Protein AF-A0A916VUZ7-F1 (afdb_monomer_lite)

Radius of gyration: 17.11 Å; chains: 1; bounding box: 42×17×39 Å

pLDDT: mean 77.85, std 14.11, range [38.41, 94.62]

Foldseek 3Di:
DPPDDPVVCVPDVVSVVVVVVVVVVVVVVVVVVVVVQVVCCVVPVDRCDPPNPPVPD

Structure (mmCIF, N/CA/C/O backbone):
data_AF-A0A916VUZ7-F1
#
_entry.id   AF-A0A916VUZ7-F1
#
loop_
_atom_site.group_PDB
_atom_site.id
_atom_site.type_symbol
_atom_site.label_atom_id
_atom_site.label_alt_id
_atom_site.label_comp_id
_atom_site.label_asym_id
_atom_site.label_entity_id
_atom_site.label_seq_id
_atom_site.pdbx_PDB_ins_code
_atom_site.Cartn_x
_atom_site.Cartn_y
_atom_site.Cartn_z
_atom_site.occupancy
_atom_site.B_iso_or_equiv
_atom_site.auth_seq_id
_atom_site.auth_comp_id
_atom_site.auth_asym_id
_atom_site.auth_atom_id
_atom_site.pdbx_PDB_model_num
ATOM 1 N N . MET A 1 1 ? -12.605 -0.545 2.193 1.00 59.09 1 MET A N 1
ATOM 2 C CA . MET A 1 1 ? -12.952 -1.243 3.455 1.00 59.09 1 MET A CA 1
ATOM 3 C C . MET A 1 1 ? -13.526 -2.655 3.227 1.00 59.09 1 MET A C 1
ATOM 5 O O . MET A 1 1 ? -14.358 -3.101 4.003 1.00 59.09 1 MET A O 1
ATOM 9 N N . TYR A 1 2 ? -13.104 -3.407 2.202 1.00 58.69 2 TYR A N 1
ATOM 10 C CA . TYR A 1 2 ? -13.778 -4.673 1.847 1.00 58.69 2 TYR A CA 1
ATOM 11 C C . TYR A 1 2 ? -13.187 -5.937 2.506 1.00 58.69 2 TYR A C 1
ATOM 13 O O . TYR A 1 2 ? -13.671 -7.030 2.245 1.00 58.69 2 TYR A O 1
ATOM 21 N N . SER A 1 3 ? -12.177 -5.811 3.377 1.00 63.84 3 SER A N 1
ATOM 22 C CA . SER A 1 3 ? -11.438 -6.969 3.924 1.00 63.84 3 SER A CA 1
ATOM 23 C C . SER A 1 3 ? -11.397 -7.052 5.455 1.00 63.84 3 SER A C 1
ATOM 25 O O . SER A 1 3 ? -10.667 -7.876 5.993 1.00 63.84 3 SER A O 1
ATOM 27 N N . CYS A 1 4 ? -12.160 -6.224 6.174 1.00 70.62 4 CYS A N 1
ATOM 28 C CA . CYS A 1 4 ? -12.243 -6.301 7.637 1.00 70.62 4 CYS A CA 1
ATOM 29 C C . CYS A 1 4 ? -13.549 -6.960 8.083 1.00 70.62 4 CYS A C 1
ATOM 31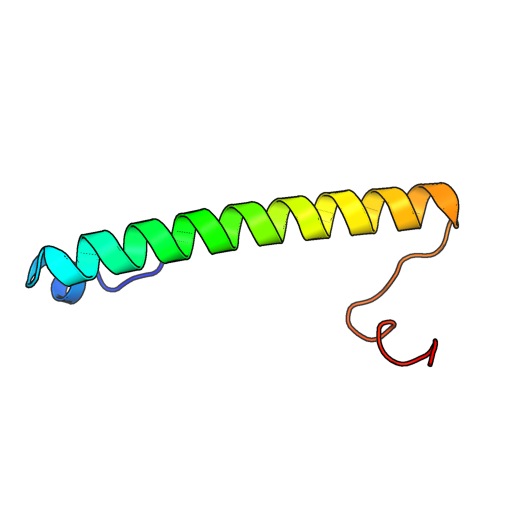 O O . CYS A 1 4 ? -14.589 -6.757 7.458 1.00 70.62 4 CYS A O 1
ATOM 33 N N . GLN A 1 5 ? -13.518 -7.676 9.212 1.00 77.62 5 GLN A N 1
ATOM 34 C CA . GLN A 1 5 ? -14.734 -8.142 9.881 1.00 77.62 5 GLN A CA 1
ATOM 35 C C . GLN A 1 5 ? -15.567 -6.940 10.342 1.00 77.62 5 GLN A C 1
ATOM 37 O O . GLN A 1 5 ? -15.292 -6.325 11.372 1.00 77.62 5 GLN A O 1
AT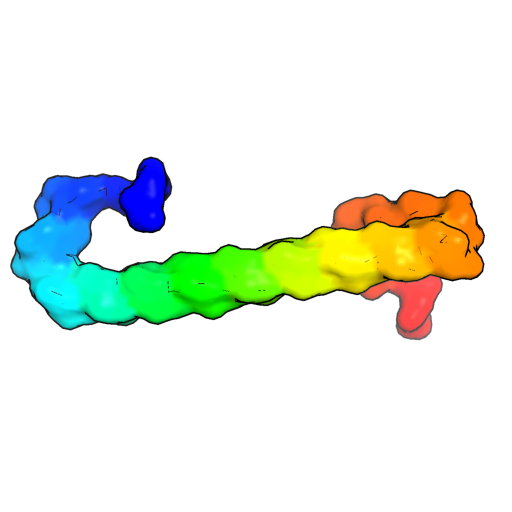OM 42 N N . GLN A 1 6 ? -16.607 -6.622 9.571 1.00 71.69 6 GLN A N 1
ATOM 43 C CA . GLN A 1 6 ? -17.483 -5.467 9.792 1.00 71.69 6 GLN A CA 1
ATOM 44 C C . GLN A 1 6 ? -18.091 -5.455 11.204 1.00 71.69 6 GLN A C 1
ATOM 46 O O . GLN A 1 6 ? -18.170 -4.398 11.820 1.00 71.69 6 GLN A O 1
ATOM 51 N N . VAL A 1 7 ? -18.411 -6.635 11.752 1.00 76.25 7 VAL A N 1
ATOM 52 C CA . VAL A 1 7 ? -18.974 -6.827 13.104 1.00 76.25 7 VAL A CA 1
ATOM 53 C C . VAL A 1 7 ? -18.039 -6.366 14.230 1.00 76.25 7 VAL A C 1
ATOM 55 O O . VAL A 1 7 ? -18.505 -6.007 15.309 1.00 76.25 7 VAL A O 1
ATOM 58 N N . LEU A 1 8 ? -16.721 -6.393 14.020 1.00 70.00 8 LEU A N 1
ATOM 59 C CA . LEU A 1 8 ? -15.741 -5.930 15.010 1.00 70.00 8 LEU A CA 1
ATOM 60 C C . LEU A 1 8 ? -15.416 -4.449 14.818 1.00 70.00 8 LEU A C 1
ATOM 62 O O . LEU A 1 8 ? -15.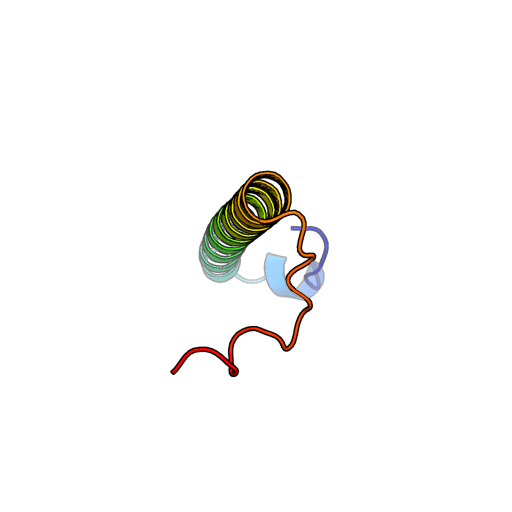263 -3.715 15.790 1.00 70.00 8 LEU A O 1
ATOM 66 N N . VAL A 1 9 ? -15.366 -4.008 13.563 1.00 71.81 9 VAL A N 1
ATOM 67 C CA . VAL A 1 9 ? -15.043 -2.630 13.187 1.00 71.81 9 VAL A CA 1
ATOM 68 C C . VAL A 1 9 ? -16.154 -1.656 13.590 1.00 71.81 9 VAL A C 1
ATOM 70 O O . VAL A 1 9 ? -15.858 -0.554 14.035 1.00 71.81 9 VAL A O 1
ATOM 73 N N . SER A 1 10 ? -17.427 -2.064 13.535 1.00 73.00 10 SER A N 1
ATOM 74 C CA . SER A 1 10 ? -18.561 -1.210 13.922 1.00 73.00 10 SER A CA 1
ATOM 75 C C . SER A 1 10 ? -18.677 -0.947 15.428 1.00 73.00 10 SER A C 1
ATOM 77 O O . SER A 1 10 ? -19.510 -0.143 15.837 1.00 73.00 10 SER A O 1
ATOM 79 N N . LYS A 1 11 ? -17.890 -1.635 16.267 1.00 77.56 11 LYS A N 1
ATOM 80 C CA . LYS A 1 11 ? -17.978 -1.532 17.733 1.00 77.56 11 LYS A CA 1
ATOM 81 C C . LYS A 1 11 ? -17.175 -0.373 18.320 1.00 77.56 11 LYS A C 1
ATOM 83 O O . LYS A 1 11 ? -17.423 -0.015 19.466 1.00 77.56 11 LYS A O 1
ATOM 88 N N . ASN A 1 12 ? -16.223 0.193 17.576 1.00 81.06 12 ASN A N 1
ATOM 89 C CA . ASN A 1 12 ? -15.420 1.318 18.047 1.00 81.06 12 ASN A CA 1
ATOM 90 C C . ASN A 1 12 ? -15.129 2.307 16.896 1.00 81.06 12 ASN A C 1
ATOM 92 O O . ASN A 1 12 ? -14.401 1.948 15.966 1.00 81.06 12 ASN A O 1
ATOM 96 N N . PRO A 1 13 ? -15.661 3.542 16.953 1.00 81.56 13 PRO A N 1
ATOM 97 C CA . PRO A 1 13 ? -15.479 4.539 15.899 1.00 81.56 13 PRO A CA 1
ATOM 98 C C . PRO A 1 13 ? -14.016 4.972 15.707 1.00 81.56 13 PRO A C 1
ATOM 100 O O . PRO A 1 13 ? -13.622 5.270 14.579 1.00 81.56 13 PRO A O 1
ATOM 103 N N . ASP A 1 14 ? -13.181 4.922 16.745 1.00 85.88 14 ASP A N 1
ATOM 104 C CA . ASP A 1 14 ? -11.761 5.284 16.636 1.00 85.88 14 ASP A CA 1
ATOM 105 C C . ASP A 1 14 ? -10.993 4.265 15.784 1.00 85.88 14 ASP A C 1
ATOM 107 O O . ASP A 1 14 ? -10.141 4.616 14.963 1.00 85.88 14 ASP A O 1
ATOM 111 N N . ILE A 1 15 ? -11.356 2.984 15.906 1.00 84.25 15 ILE A N 1
ATOM 112 C CA . ILE A 1 15 ? -10.787 1.904 15.091 1.00 84.25 15 ILE A CA 1
ATOM 113 C C . ILE A 1 15 ? -11.165 2.095 13.616 1.00 84.25 15 ILE A C 1
ATOM 115 O O . ILE A 1 15 ? -10.341 1.844 12.735 1.00 84.25 15 ILE A O 1
ATOM 119 N N . ILE A 1 16 ? -12.377 2.585 13.330 1.00 85.25 16 ILE A N 1
ATOM 120 C CA . ILE A 1 16 ? -12.817 2.893 11.961 1.00 85.25 16 ILE A CA 1
ATOM 121 C C . ILE A 1 16 ? -11.943 3.989 11.351 1.00 85.25 16 ILE A C 1
ATOM 123 O O . ILE A 1 16 ? -11.495 3.840 10.212 1.00 85.25 16 ILE A O 1
ATOM 127 N N . ALA A 1 17 ? -11.675 5.064 12.095 1.00 86.94 17 ALA A N 1
ATOM 128 C CA . ALA A 1 17 ? -10.856 6.175 11.618 1.00 86.94 17 ALA A CA 1
ATOM 129 C C . ALA A 1 17 ? -9.422 5.722 11.294 1.00 86.94 17 ALA A C 1
ATOM 131 O O . ALA A 1 17 ? -8.919 5.983 10.198 1.00 86.94 17 ALA A O 1
ATOM 132 N N . ILE A 1 18 ? -8.798 4.961 12.201 1.00 89.38 18 ILE A N 1
ATOM 133 C CA . ILE A 1 18 ? -7.439 4.430 12.018 1.00 89.38 18 ILE A CA 1
ATOM 134 C C . ILE A 1 18 ? -7.375 3.479 10.818 1.00 89.38 18 ILE A C 1
ATOM 136 O O . ILE A 1 18 ? -6.493 3.610 9.968 1.00 89.38 18 ILE A O 1
ATOM 140 N N . LEU A 1 19 ? -8.317 2.537 10.712 1.00 86.94 19 LEU A N 1
ATOM 141 C CA . LEU A 1 19 ? -8.359 1.592 9.595 1.00 86.94 19 LEU A CA 1
ATOM 142 C C . LEU A 1 19 ? -8.581 2.302 8.262 1.00 86.94 19 LEU A C 1
ATOM 144 O O . LEU A 1 19 ? -7.931 1.962 7.276 1.00 86.94 19 LEU A O 1
ATOM 148 N N . THR A 1 20 ? -9.474 3.290 8.223 1.00 86.81 20 THR A N 1
ATOM 149 C CA . THR A 1 20 ? -9.756 4.060 7.005 1.00 86.81 20 THR A CA 1
ATOM 150 C C . THR A 1 20 ? -8.501 4.770 6.521 1.00 86.81 20 THR A C 1
ATOM 152 O O . THR A 1 20 ? -8.132 4.620 5.355 1.00 86.81 20 THR A O 1
ATOM 155 N N . PHE A 1 21 ? -7.793 5.447 7.427 1.00 91.06 21 PHE A N 1
ATOM 156 C CA . PHE A 1 21 ? -6.519 6.080 7.111 1.00 91.06 21 PHE A CA 1
ATOM 157 C C . PHE A 1 21 ? -5.488 5.062 6.607 1.00 91.06 21 PHE A C 1
ATOM 159 O O . PHE A 1 21 ? -4.892 5.256 5.547 1.00 91.06 21 PHE A O 1
ATOM 166 N N . LEU A 1 22 ? -5.309 3.944 7.317 1.00 91.25 22 LEU A N 1
ATOM 167 C CA . LEU A 1 22 ? -4.333 2.916 6.954 1.00 91.25 22 LEU A CA 1
ATOM 168 C C . LEU A 1 22 ? -4.607 2.327 5.562 1.00 91.25 22 LEU A C 1
ATOM 170 O O . LEU A 1 22 ? -3.683 2.178 4.759 1.00 91.25 22 LEU A O 1
ATOM 174 N N . PHE A 1 23 ? -5.869 2.024 5.251 1.00 88.50 23 PHE A N 1
ATOM 175 C CA . PHE A 1 23 ? -6.254 1.525 3.932 1.00 88.50 23 PHE A CA 1
ATOM 176 C C . PHE A 1 23 ? -6.018 2.552 2.835 1.00 88.50 23 PHE A C 1
ATOM 178 O O . PHE A 1 23 ? -5.547 2.185 1.759 1.00 88.50 23 PHE A O 1
ATOM 185 N N . GLU A 1 24 ? -6.313 3.823 3.091 1.00 92.31 24 GLU A N 1
ATOM 186 C CA . GLU A 1 24 ? -6.080 4.883 2.118 1.00 92.31 24 GLU A CA 1
ATOM 187 C C . GLU A 1 24 ? -4.584 5.028 1.802 1.00 92.31 24 GLU A C 1
ATOM 189 O O . GLU A 1 24 ? -4.198 5.056 0.630 1.00 92.31 24 GLU A O 1
ATOM 194 N N . GLN A 1 25 ? -3.724 5.038 2.826 1.00 94.50 25 GLN A N 1
ATOM 195 C CA . GLN A 1 25 ? -2.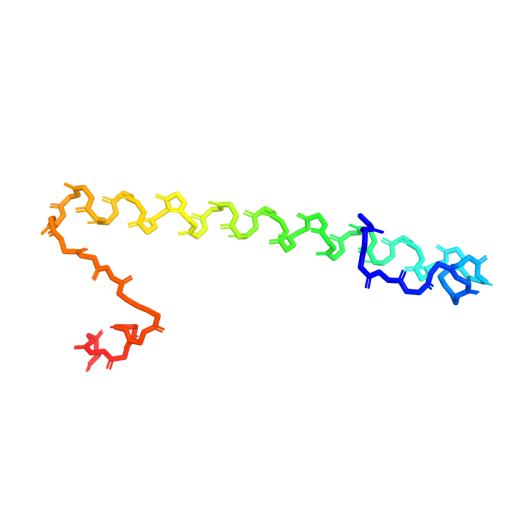272 5.109 2.638 1.00 94.50 25 GLN A CA 1
ATOM 196 C C . GLN A 1 25 ? -1.721 3.865 1.934 1.00 94.50 25 GLN A C 1
ATOM 198 O O . GLN A 1 25 ? -0.929 3.978 0.997 1.00 94.50 25 GLN A O 1
ATOM 203 N N . SER A 1 26 ? -2.177 2.673 2.326 1.00 92.19 26 SER A N 1
ATOM 204 C CA . SER A 1 26 ? -1.770 1.415 1.694 1.00 92.19 26 SER A CA 1
ATOM 205 C C . SER A 1 26 ? -2.168 1.359 0.214 1.00 92.19 26 SER A C 1
ATOM 207 O O . SER A 1 26 ? -1.373 0.939 -0.634 1.00 92.19 26 SER A O 1
ATOM 209 N N . HIS A 1 27 ? -3.367 1.843 -0.126 1.00 91.75 27 HIS A N 1
ATOM 210 C CA . HIS A 1 27 ? -3.836 1.896 -1.508 1.00 91.75 27 HIS A CA 1
ATOM 211 C C . HIS A 1 27 ? -3.014 2.880 -2.350 1.00 91.75 27 HIS A C 1
ATOM 213 O O . HIS A 1 27 ? -2.585 2.535 -3.453 1.00 91.75 27 HIS A O 1
ATOM 219 N N . LYS A 1 28 ? -2.721 4.072 -1.809 1.00 94.44 28 LYS A N 1
ATOM 220 C CA . LYS A 1 28 ? -1.821 5.046 -2.448 1.00 94.44 28 LYS A CA 1
ATOM 221 C C . LYS A 1 28 ? -0.449 4.430 -2.718 1.00 94.44 28 LYS A C 1
ATOM 223 O O . LYS A 1 28 ? 0.016 4.479 -3.854 1.00 94.44 28 LYS A O 1
ATOM 228 N N . LEU A 1 29 ? 0.162 3.792 -1.717 1.00 94.31 29 LEU A N 1
ATOM 229 C CA . LEU A 1 29 ? 1.478 3.162 -1.851 1.00 94.31 29 LEU A CA 1
ATOM 230 C C . LEU A 1 29 ? 1.482 2.043 -2.899 1.00 94.31 29 LEU A C 1
ATOM 232 O O . LEU A 1 29 ? 2.382 1.985 -3.732 1.00 94.31 29 LEU A O 1
ATOM 236 N N . THR A 1 30 ? 0.459 1.187 -2.894 1.00 91.88 30 THR A N 1
ATOM 237 C CA . THR A 1 30 ? 0.326 0.091 -3.865 1.00 91.88 30 THR A CA 1
ATOM 238 C C . THR A 1 30 ? 0.232 0.630 -5.289 1.00 91.88 30 THR A C 1
ATOM 240 O O . THR A 1 30 ? 0.951 0.164 -6.173 1.00 91.88 30 THR A O 1
ATOM 243 N N . ASN A 1 31 ? -0.595 1.654 -5.513 1.00 92.94 31 ASN A N 1
ATOM 244 C CA . ASN A 1 31 ? -0.714 2.285 -6.824 1.00 92.94 31 ASN A CA 1
ATOM 245 C C . ASN A 1 31 ? 0.622 2.891 -7.267 1.00 92.94 31 ASN A C 1
ATOM 247 O O . ASN A 1 31 ? 1.059 2.630 -8.386 1.00 92.94 31 ASN A O 1
ATOM 251 N N . MET A 1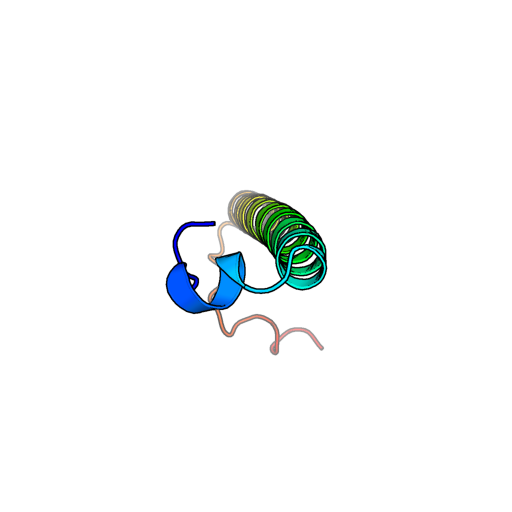 32 ? 1.306 3.631 -6.389 1.00 94.62 32 MET A N 1
ATOM 252 C CA . MET A 1 32 ? 2.617 4.211 -6.700 1.00 94.62 32 MET A CA 1
ATOM 253 C C . MET A 1 32 ? 3.660 3.138 -7.024 1.00 94.62 32 MET A C 1
ATOM 255 O O . MET A 1 32 ? 4.365 3.262 -8.023 1.00 94.62 32 MET A O 1
ATOM 259 N N . GLY A 1 33 ? 3.713 2.049 -6.253 1.00 91.25 33 GLY A N 1
ATOM 260 C CA . GLY A 1 33 ? 4.610 0.922 -6.512 1.00 91.25 33 GLY A CA 1
ATOM 261 C C . GLY A 1 33 ? 4.345 0.248 -7.861 1.00 91.25 33 GLY A C 1
ATOM 262 O O . GLY A 1 33 ? 5.284 -0.033 -8.603 1.00 91.25 33 GLY A O 1
ATOM 263 N N . ILE A 1 34 ? 3.074 0.051 -8.230 1.00 90.69 34 ILE A N 1
ATOM 264 C CA . ILE A 1 34 ? 2.694 -0.500 -9.542 1.00 90.69 34 ILE A CA 1
ATOM 265 C C . ILE A 1 34 ? 3.105 0.447 -10.672 1.00 90.69 34 ILE A C 1
ATOM 267 O O . ILE A 1 34 ? 3.681 0.002 -11.667 1.00 90.69 34 ILE A O 1
ATOM 271 N N . TYR A 1 35 ? 2.821 1.745 -10.540 1.00 92.12 35 TYR A N 1
ATOM 272 C CA . TYR A 1 35 ? 3.209 2.737 -11.544 1.00 92.12 35 TYR A CA 1
ATOM 273 C C . TYR A 1 35 ? 4.724 2.790 -11.720 1.00 92.12 35 TYR A C 1
ATOM 275 O O . TYR A 1 35 ? 5.210 2.762 -12.850 1.00 92.12 35 TYR A O 1
ATOM 283 N N . TYR A 1 36 ? 5.465 2.790 -10.616 1.00 89.56 36 TYR A N 1
ATOM 284 C CA . TYR A 1 36 ? 6.917 2.790 -10.639 1.00 89.56 36 TYR A CA 1
ATOM 285 C C . TYR A 1 36 ? 7.480 1.513 -11.275 1.00 89.56 36 TYR A C 1
ATOM 287 O O . TYR A 1 36 ? 8.305 1.590 -12.183 1.00 89.56 36 TYR A O 1
ATOM 295 N N . GLY A 1 37 ? 6.963 0.338 -10.902 1.00 86.12 37 GLY A N 1
ATOM 296 C CA . GLY A 1 37 ? 7.350 -0.935 -11.513 1.00 86.12 37 GLY A CA 1
ATOM 297 C C . GLY A 1 37 ? 7.095 -0.969 -13.024 1.00 86.12 37 GLY A C 1
ATOM 298 O O . GLY A 1 37 ? 7.940 -1.440 -13.784 1.00 86.12 37 GLY A O 1
ATOM 299 N N . ARG A 1 38 ? 5.977 -0.396 -13.490 1.00 86.94 38 ARG A N 1
ATOM 300 C CA . ARG A 1 38 ? 5.691 -0.239 -14.927 1.00 86.94 38 ARG A CA 1
ATOM 301 C C . ARG A 1 38 ? 6.672 0.711 -15.606 1.00 86.94 38 ARG A C 1
ATOM 303 O O . ARG A 1 38 ? 7.164 0.396 -16.683 1.00 86.94 38 ARG A O 1
ATOM 310 N N . GLN A 1 39 ? 6.986 1.852 -14.994 1.00 88.50 39 GLN A N 1
ATOM 311 C CA . GLN A 1 39 ? 7.974 2.786 -15.542 1.00 88.50 39 GLN A CA 1
ATOM 312 C C . GLN A 1 39 ? 9.357 2.142 -15.666 1.00 88.50 39 GLN A C 1
ATOM 314 O O . GLN A 1 39 ? 10.016 2.312 -16.691 1.00 88.50 39 GLN A O 1
ATOM 319 N N . LEU A 1 40 ? 9.779 1.375 -14.660 1.00 85.31 40 LEU A N 1
ATOM 320 C CA . LEU A 1 40 ? 11.018 0.604 -14.717 1.00 85.31 40 LEU A CA 1
ATOM 321 C C . LEU A 1 40 ? 10.971 -0.449 -15.825 1.00 85.31 40 LEU A C 1
ATOM 323 O O . LEU A 1 40 ? 11.920 -0.542 -16.602 1.00 85.31 40 LEU A 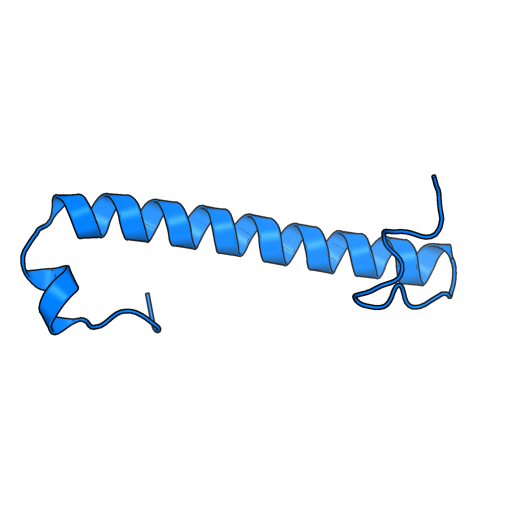O 1
ATOM 327 N N . TYR A 1 41 ? 9.862 -1.183 -15.956 1.00 80.44 41 TYR A N 1
ATOM 328 C CA . TYR A 1 41 ? 9.670 -2.160 -17.028 1.00 80.44 41 TYR A CA 1
ATOM 329 C C . TYR A 1 41 ? 9.809 -1.527 -18.413 1.00 80.44 41 TYR A C 1
ATOM 331 O O . TYR A 1 41 ? 10.599 -2.001 -19.221 1.00 80.44 41 TYR A O 1
ATOM 339 N N . PHE A 1 42 ? 9.107 -0.424 -18.681 1.00 79.88 42 PHE A N 1
ATOM 340 C CA . PHE A 1 42 ? 9.162 0.234 -19.988 1.00 79.88 42 PHE A CA 1
ATOM 341 C C . PHE A 1 42 ? 10.522 0.876 -20.283 1.00 79.88 42 PHE A C 1
ATOM 343 O O . PHE A 1 42 ? 10.929 0.909 -21.437 1.00 79.88 42 PHE A O 1
ATOM 350 N N . LYS A 1 43 ? 11.250 1.357 -19.265 1.00 82.38 43 LYS A N 1
ATOM 351 C CA . LYS A 1 43 ? 12.595 1.931 -19.451 1.00 82.38 43 LYS A CA 1
ATOM 352 C C . LYS A 1 43 ? 13.687 0.881 -19.651 1.00 82.38 43 LYS A C 1
ATOM 354 O O . LYS A 1 43 ? 14.672 1.156 -20.324 1.00 82.38 43 LYS A O 1
ATOM 359 N N . SER A 1 44 ? 13.548 -0.290 -19.034 1.00 80.38 44 SER A N 1
ATOM 360 C CA . SER A 1 44 ? 14.590 -1.328 -19.024 1.00 80.38 44 SER A CA 1
ATOM 361 C C . SER A 1 44 ? 14.269 -2.545 -19.894 1.00 80.38 44 SER A C 1
ATOM 363 O O . SER A 1 44 ? 15.134 -3.399 -20.070 1.00 80.38 44 SER A O 1
ATOM 365 N N . HIS A 1 45 ? 13.031 -2.660 -20.388 1.00 70.56 45 HIS A N 1
ATOM 366 C CA . HIS A 1 45 ? 12.445 -3.869 -20.980 1.00 70.56 45 HIS A CA 1
ATOM 367 C C . HIS A 1 45 ? 12.581 -5.134 -20.107 1.00 70.56 45 HIS A C 1
ATOM 369 O O . HIS A 1 45 ? 12.423 -6.252 -20.598 1.00 70.56 45 HIS A O 1
ATOM 375 N N . LYS A 1 46 ? 12.854 -4.983 -18.803 1.00 64.94 46 LYS A N 1
ATOM 376 C CA . LYS A 1 46 ? 13.009 -6.089 -17.851 1.00 64.94 46 LYS A CA 1
ATOM 377 C C . LYS A 1 46 ? 11.883 -6.073 -16.832 1.00 64.94 46 LYS A C 1
ATOM 379 O O . LYS A 1 46 ? 11.663 -5.080 -16.135 1.00 64.94 46 LYS A O 1
ATOM 384 N N . THR A 1 47 ? 11.167 -7.187 -16.721 1.00 61.72 47 THR A N 1
ATOM 385 C CA . THR A 1 47 ? 10.151 -7.376 -15.680 1.00 61.72 47 THR A CA 1
ATOM 386 C C . THR A 1 47 ? 10.859 -7.531 -14.347 1.00 61.72 47 THR A C 1
ATOM 388 O O . THR A 1 47 ? 11.566 -8.511 -14.150 1.00 61.72 47 THR A O 1
ATOM 391 N N . HIS A 1 48 ? 10.690 -6.563 -13.447 1.00 62.62 48 HIS A N 1
ATOM 392 C CA . HIS A 1 48 ? 11.210 -6.671 -12.088 1.00 62.62 48 HIS A CA 1
ATOM 393 C C . HIS A 1 48 ? 10.245 -7.581 -11.319 1.00 62.62 48 HIS A C 1
ATOM 395 O O . HIS A 1 48 ? 9.102 -7.205 -11.046 1.00 62.62 48 HIS A O 1
ATOM 401 N N . GLY A 1 49 ? 10.661 -8.822 -11.075 1.00 64.00 49 GLY A N 1
ATOM 402 C CA . GLY A 1 49 ? 9.888 -9.802 -10.322 1.00 64.00 49 GLY A CA 1
ATOM 403 C C . GLY A 1 49 ? 9.870 -9.475 -8.829 1.00 64.00 49 GLY A C 1
ATOM 404 O O . GLY A 1 49 ? 10.683 -8.696 -8.333 1.00 64.00 49 GLY A O 1
ATOM 405 N N . LYS A 1 50 ? 8.970 -10.122 -8.073 1.00 59.34 50 LYS A N 1
ATOM 406 C CA . LYS A 1 50 ? 8.806 -9.912 -6.617 1.00 59.34 50 LYS A CA 1
ATOM 407 C C . LYS A 1 50 ? 10.092 -10.112 -5.786 1.00 59.34 50 LYS A C 1
ATOM 409 O O . LYS A 1 50 ? 10.119 -9.697 -4.635 1.00 59.34 50 LYS A O 1
ATOM 414 N N . PHE A 1 51 ? 11.128 -10.729 -6.356 1.00 64.88 51 PHE A N 1
ATOM 415 C CA . PHE A 1 51 ? 12.385 -11.085 -5.690 1.00 64.88 51 PHE A CA 1
ATOM 416 C C . PHE A 1 51 ? 13.625 -10.370 -6.256 1.00 64.88 51 PHE A C 1
ATOM 418 O O . PHE A 1 51 ? 14.730 -10.619 -5.784 1.00 64.88 51 PHE A O 1
ATOM 425 N N . ASP A 1 52 ? 13.475 -9.468 -7.231 1.00 60.84 52 ASP A N 1
ATOM 426 C CA . ASP A 1 52 ? 14.632 -8.796 -7.848 1.00 60.84 52 ASP A CA 1
ATOM 427 C C . ASP A 1 52 ? 15.186 -7.631 -7.009 1.00 60.84 52 ASP A C 1
ATOM 429 O O . ASP A 1 52 ? 16.285 -7.146 -7.269 1.00 60.84 52 ASP A O 1
ATOM 433 N N . ALA A 1 53 ? 14.481 -7.226 -5.947 1.00 58.69 53 ALA A N 1
ATOM 434 C CA . ALA A 1 53 ? 14.869 -6.120 -5.066 1.00 58.69 53 ALA A CA 1
ATOM 435 C C . ALA A 1 53 ? 16.125 -6.382 -4.199 1.00 58.69 53 ALA A C 1
ATOM 437 O O . ALA A 1 53 ? 16.524 -5.505 -3.441 1.00 58.69 53 ALA A O 1
ATOM 438 N N . GLY A 1 54 ? 16.744 -7.567 -4.290 1.00 54.53 54 GLY A N 1
ATOM 439 C CA . GLY A 1 54 ? 17.945 -7.940 -3.527 1.00 54.53 54 GLY A CA 1
ATOM 440 C C . GLY A 1 54 ? 19.223 -8.123 -4.352 1.00 54.53 54 GLY A C 1
ATOM 441 O O . GLY A 1 54 ? 20.236 -8.517 -3.788 1.00 54.53 54 GLY A O 1
ATOM 442 N N . LYS A 1 55 ? 19.197 -7.897 -5.674 1.00 49.50 55 LYS A N 1
ATOM 443 C CA . LYS A 1 55 ? 20.347 -8.172 -6.567 1.00 49.50 55 LYS A CA 1
ATOM 444 C C . LYS A 1 55 ? 21.160 -6.944 -6.983 1.00 49.50 55 LYS A C 1
ATOM 446 O O . LYS A 1 55 ? 22.099 -7.081 -7.762 1.00 49.50 55 LYS A O 1
ATOM 451 N N . SER A 1 56 ? 20.813 -5.765 -6.480 1.00 45.62 56 SER A N 1
ATOM 452 C CA . SER A 1 56 ? 21.537 -4.520 -6.744 1.00 45.62 56 SER A CA 1
ATOM 453 C C . SER A 1 56 ? 21.830 -3.775 -5.440 1.00 45.62 56 SER A C 1
ATOM 455 O O . SER A 1 56 ? 21.341 -2.665 -5.235 1.00 45.62 56 SER A O 1
ATOM 457 N N . LEU A 1 57 ? 22.584 -4.428 -4.556 1.00 38.41 57 LEU A N 1
ATOM 458 C CA . LEU A 1 57 ? 23.398 -3.816 -3.508 1.00 38.41 57 LEU A CA 1
ATOM 459 C C . LEU A 1 57 ? 24.767 -4.495 -3.536 1.00 38.41 57 LEU A C 1
ATOM 461 O O . LEU A 1 57 ? 24.777 -5.745 -3.607 1.00 38.41 57 LEU A O 1
#

Sequence (57 aa):
MYSCQQVLVSKNPDIIAILTFLFEQSHKLTNMGIYYGRQLYFKSHKTHGKFDAGKSL

Secondary structure (DSSP, 8-state):
--SS-HHHHTT-HHHHHHHHHHHHHHHHHHHHHHHHHHHHHHHHS----TTGGGS--